Protein AF-A0A9X4BI42-F1 (afdb_monomer)

Solvent-accessible surface area (backbone atoms only — not comparable to full-atom values): 5250 Å² total; per-residue (Å²): 133,80,81,80,79,55,70,67,60,49,31,60,71,63,76,67,52,74,92,81,90,79,80,73,102,63,85,81,56,66,71,58,53,51,53,51,46,65,59,57,70,69,54,91,46,78,91,70,62,65,81,81,81,87,80,91,76,80,49,72,69,50,44,61,70,47,49,85,80,49,58,81,93,74,108

Structure (mmCIF, N/CA/C/O backbone):
data_AF-A0A9X4BI42-F1
#
_entry.id   AF-A0A9X4BI42-F1
#
loop_
_atom_site.group_PDB
_atom_site.id
_atom_site.type_symbol
_atom_site.label_atom_id
_atom_site.label_alt_id
_atom_site.label_comp_id
_atom_site.label_asym_id
_atom_site.label_entity_id
_atom_site.label_seq_id
_atom_site.pdbx_PDB_ins_code
_atom_site.Cartn_x
_atom_site.Cartn_y
_atom_site.Cartn_z
_atom_site.occupancy
_atom_site.B_iso_or_equiv
_atom_site.auth_seq_id
_atom_site.auth_comp_id
_atom_site.auth_asym_id
_atom_site.auth_atom_id
_atom_site.pdbx_PDB_model_num
ATOM 1 N N . MET A 1 1 ? 19.874 -8.538 -19.044 1.00 65.81 1 MET A N 1
ATOM 2 C CA . MET A 1 1 ? 18.550 -7.949 -19.335 1.00 65.81 1 MET A CA 1
ATOM 3 C C . MET A 1 1 ? 17.503 -8.993 -19.006 1.00 65.81 1 MET A C 1
ATOM 5 O O . MET A 1 1 ? 17.682 -10.132 -19.417 1.00 65.81 1 MET A O 1
ATOM 9 N N . HIS A 1 2 ? 16.486 -8.644 -18.221 1.00 84.81 2 HIS A N 1
ATOM 10 C CA . HIS A 1 2 ? 15.362 -9.546 -17.968 1.00 84.81 2 HIS A CA 1
ATOM 11 C C . HIS A 1 2 ? 14.405 -9.515 -19.160 1.00 84.81 2 HIS A C 1
ATOM 13 O O . HIS A 1 2 ? 14.299 -8.489 -19.834 1.00 84.81 2 HIS A O 1
ATOM 19 N N . ALA A 1 3 ? 13.735 -10.636 -19.426 1.00 91.62 3 ALA A N 1
ATOM 20 C CA . ALA A 1 3 ? 12.642 -10.650 -20.386 1.00 91.62 3 ALA A CA 1
ATOM 21 C C . ALA A 1 3 ? 11.542 -9.671 -19.924 1.00 91.62 3 ALA A C 1
ATOM 23 O O . ALA A 1 3 ? 11.313 -9.562 -18.714 1.00 91.62 3 ALA A O 1
ATOM 24 N N . PRO A 1 4 ? 10.876 -8.955 -20.849 1.00 92.69 4 PRO A N 1
ATOM 25 C CA . PRO A 1 4 ? 9.701 -8.164 -20.510 1.00 92.69 4 PRO A CA 1
ATOM 26 C C . PRO A 1 4 ? 8.648 -9.028 -19.811 1.00 92.69 4 PRO A C 1
ATOM 28 O O . PRO A 1 4 ? 8.468 -10.193 -20.168 1.00 92.69 4 PRO A O 1
ATOM 31 N N . ILE A 1 5 ? 7.947 -8.449 -18.836 1.00 94.38 5 ILE A N 1
ATOM 32 C CA . ILE A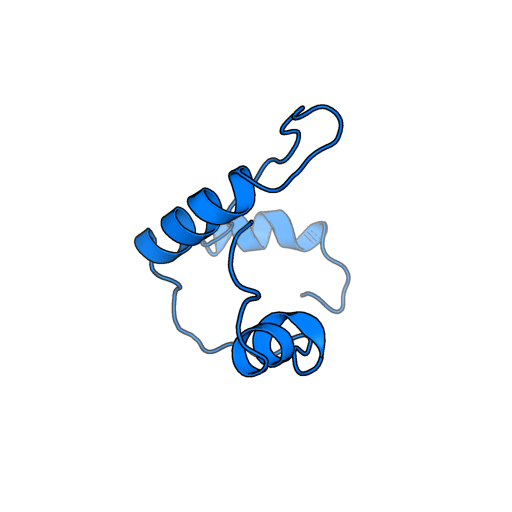 1 5 ? 6.742 -9.073 -18.284 1.00 94.38 5 ILE A CA 1
ATOM 33 C C . ILE A 1 5 ? 5.659 -9.138 -19.366 1.00 94.38 5 ILE A C 1
ATOM 35 O O . ILE A 1 5 ? 5.633 -8.306 -20.277 1.00 94.38 5 ILE A O 1
ATOM 39 N N . ASP A 1 6 ? 4.795 -10.147 -19.296 1.00 96.50 6 ASP A N 1
ATOM 40 C CA . ASP A 1 6 ? 3.788 -10.381 -20.325 1.00 96.50 6 ASP A CA 1
ATOM 41 C C . ASP A 1 6 ? 2.725 -9.266 -20.375 1.00 96.50 6 ASP A C 1
ATOM 43 O O . ASP A 1 6 ? 2.532 -8.486 -19.435 1.00 96.50 6 ASP A O 1
ATOM 47 N N . SER A 1 7 ? 2.025 -9.176 -21.508 1.00 96.12 7 SER A N 1
ATOM 48 C CA . SER A 1 7 ? 1.017 -8.140 -21.743 1.00 96.12 7 SER A CA 1
ATOM 49 C C . SER A 1 7 ? -0.172 -8.224 -20.786 1.00 96.12 7 SER A C 1
ATOM 51 O O . SER A 1 7 ? -0.744 -7.186 -20.461 1.00 96.12 7 SER A O 1
ATOM 53 N N . THR A 1 8 ? -0.526 -9.415 -20.299 1.00 97.31 8 THR A N 1
ATOM 54 C CA . THR A 1 8 ? -1.621 -9.600 -19.337 1.00 97.31 8 THR A CA 1
ATOM 55 C C . THR A 1 8 ? -1.252 -9.001 -17.984 1.00 97.31 8 THR A C 1
ATOM 57 O O . THR A 1 8 ? -2.060 -8.293 -17.378 1.00 97.31 8 THR A O 1
ATOM 60 N N . ALA A 1 9 ? -0.015 -9.209 -17.526 1.00 96.44 9 ALA A N 1
ATOM 61 C CA . ALA A 1 9 ? 0.503 -8.572 -16.320 1.00 96.44 9 ALA A CA 1
ATOM 62 C C . ALA A 1 9 ? 0.519 -7.039 -16.452 1.00 96.44 9 ALA A C 1
ATOM 64 O O . ALA A 1 9 ? 0.068 -6.332 -15.549 1.00 96.44 9 ALA A O 1
ATOM 65 N N . LEU A 1 10 ? 0.966 -6.515 -17.598 1.00 96.56 10 LEU A N 1
ATOM 66 C CA . LEU A 1 10 ? 0.942 -5.073 -17.872 1.00 96.56 10 LEU A CA 1
ATOM 67 C C . LEU A 1 10 ? -0.481 -4.502 -17.875 1.00 96.56 10 LEU A C 1
ATOM 69 O O . LEU A 1 10 ? -0.713 -3.435 -17.301 1.00 96.56 10 LEU A O 1
ATOM 73 N N . ALA A 1 11 ? -1.435 -5.215 -18.475 1.00 97.25 11 ALA A N 1
ATOM 74 C CA . ALA A 1 11 ? -2.830 -4.799 -18.507 1.00 97.25 11 ALA A CA 1
ATOM 75 C C . ALA A 1 11 ? -3.439 -4.753 -17.102 1.00 97.25 11 ALA A C 1
ATOM 77 O O . ALA A 1 11 ? -4.025 -3.738 -16.717 1.00 97.25 11 ALA A O 1
ATOM 78 N N . THR A 1 12 ? -3.197 -5.805 -16.315 1.00 96.25 12 THR A N 1
ATOM 79 C CA . THR A 1 12 ? -3.658 -5.935 -14.926 1.00 96.25 12 THR A CA 1
ATOM 80 C C . THR A 1 12 ? -3.143 -4.798 -14.045 1.00 96.25 12 THR A C 1
ATOM 82 O O . THR A 1 12 ? -3.882 -4.285 -13.208 1.00 96.25 12 THR A O 1
ATOM 85 N N . LEU A 1 13 ? -1.882 -4.396 -14.222 1.00 93.56 13 LEU A N 1
ATOM 86 C CA . LEU A 1 13 ? -1.251 -3.377 -13.384 1.00 93.56 13 LEU A CA 1
ATOM 87 C C . LEU A 1 13 ? -1.560 -1.941 -13.828 1.00 93.56 13 LEU A C 1
ATOM 89 O O . LEU A 1 13 ? -1.672 -1.070 -12.967 1.00 93.56 13 LEU A O 1
ATOM 93 N N . PHE A 1 14 ? -1.676 -1.672 -15.137 1.00 94.56 14 PHE A N 1
ATOM 94 C CA . PHE A 1 14 ? -1.620 -0.293 -15.644 1.00 94.56 14 PHE A CA 1
ATOM 95 C C . PHE A 1 14 ? -2.776 0.139 -16.551 1.00 94.56 14 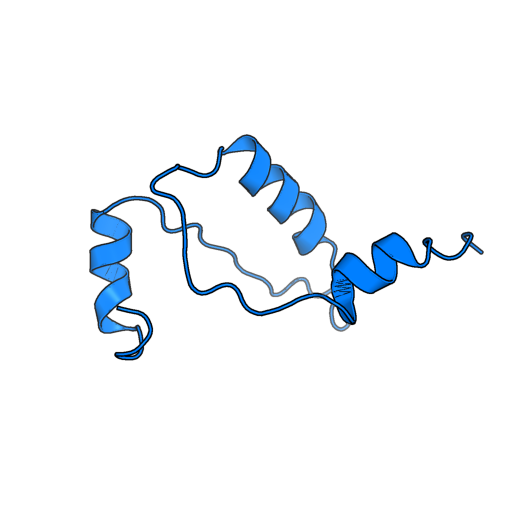PHE A C 1
ATOM 97 O O . PHE A 1 14 ? -3.316 1.222 -16.336 1.00 94.56 14 PHE A O 1
ATOM 104 N N . SER A 1 15 ? -3.159 -0.632 -17.575 1.00 96.00 15 SER A N 1
ATOM 105 C CA . SER A 1 15 ? -4.151 -0.152 -18.561 1.00 96.00 15 SER A CA 1
ATOM 106 C C . SER A 1 15 ? -5.595 -0.504 -18.198 1.00 96.00 15 SER A C 1
ATOM 108 O O . SER A 1 15 ? -6.515 0.288 -18.433 1.00 96.00 15 SER A O 1
ATOM 110 N N . GLU A 1 16 ? -5.812 -1.672 -17.598 1.00 97.38 16 GLU A N 1
ATOM 111 C CA . GLU A 1 16 ? -7.141 -2.162 -17.215 1.00 97.38 16 GLU A CA 1
ATOM 112 C C . GLU A 1 16 ? -7.447 -1.960 -15.730 1.00 97.38 16 GLU A C 1
ATOM 114 O O . GLU A 1 16 ? -8.613 -1.994 -15.342 1.00 97.38 16 GLU A O 1
ATOM 119 N N . ALA A 1 17 ? -6.437 -1.653 -14.911 1.00 96.19 17 ALA A N 1
ATOM 120 C CA . ALA A 1 17 ? -6.630 -1.309 -13.508 1.00 96.19 17 ALA A CA 1
ATOM 121 C C . ALA A 1 17 ? -7.624 -0.140 -13.343 1.00 96.19 17 ALA A C 1
ATOM 123 O O . ALA A 1 17 ? -7.570 0.868 -14.058 1.00 96.19 17 ALA A O 1
ATOM 124 N N . ARG A 1 18 ? -8.553 -0.266 -12.389 1.00 95.56 18 ARG A N 1
ATOM 125 C CA . ARG A 1 18 ? -9.535 0.768 -12.020 1.00 95.56 18 ARG A CA 1
ATOM 126 C C . ARG A 1 18 ? -9.552 0.955 -10.507 1.00 95.56 18 ARG A C 1
ATOM 128 O O . ARG A 1 18 ? -9.298 0.020 -9.753 1.00 95.56 18 ARG A O 1
ATOM 135 N N . THR A 1 19 ? -9.877 2.164 -10.058 1.00 93.38 19 THR A N 1
ATOM 136 C CA . THR A 1 19 ? -10.072 2.447 -8.632 1.00 93.38 19 THR A CA 1
ATOM 137 C C . THR A 1 19 ? -11.288 1.679 -8.112 1.00 93.38 19 THR A C 1
ATOM 139 O O . THR A 1 19 ? -12.409 1.916 -8.558 1.00 93.38 19 THR A O 1
ATOM 142 N N . HIS A 1 20 ? -11.073 0.775 -7.156 1.00 90.88 20 HIS A N 1
ATOM 143 C CA . HIS A 1 20 ? -12.147 0.060 -6.467 1.00 90.88 20 HIS A CA 1
ATOM 144 C C . HIS A 1 20 ? -12.751 0.916 -5.346 1.00 90.88 20 HIS A C 1
ATOM 146 O O . HIS A 1 20 ? -12.022 1.477 -4.530 1.00 90.88 20 HIS A O 1
ATOM 152 N N . SER A 1 21 ? -14.084 0.979 -5.286 1.00 90.38 21 SER A N 1
ATOM 153 C CA . SER A 1 21 ? -14.840 1.723 -4.264 1.00 90.38 21 SER A CA 1
ATOM 154 C C . SER A 1 21 ? -15.771 0.855 -3.407 1.00 90.38 21 SER A C 1
ATOM 156 O O . SER A 1 21 ? -16.315 1.345 -2.423 1.00 90.38 21 SER A O 1
ATOM 158 N N . ALA A 1 22 ? -15.945 -0.427 -3.743 1.00 90.81 22 ALA A N 1
ATOM 159 C CA . ALA A 1 22 ? -16.795 -1.367 -3.013 1.00 90.81 22 ALA A CA 1
ATOM 160 C C . ALA A 1 22 ? -15.977 -2.564 -2.511 1.00 90.81 22 ALA A C 1
ATOM 162 O O . ALA A 1 22 ? -15.139 -3.096 -3.242 1.00 90.81 22 ALA A O 1
ATOM 163 N N . TRP A 1 23 ? -16.246 -2.991 -1.275 1.00 91.69 23 TRP A N 1
ATOM 164 C CA . TRP A 1 23 ? -15.495 -4.036 -0.578 1.00 91.69 23 TRP A CA 1
ATOM 165 C C . TRP A 1 23 ? -16.438 -5.077 0.020 1.00 91.69 23 TRP A C 1
ATOM 167 O O . TRP A 1 23 ? -17.542 -4.754 0.453 1.00 91.69 23 TRP A O 1
ATOM 177 N N . LEU A 1 24 ? -15.988 -6.329 0.052 1.00 95.81 24 LEU A N 1
ATOM 178 C CA . LEU A 1 24 ? -16.673 -7.394 0.780 1.00 95.81 24 LEU A CA 1
ATOM 179 C C . LEU A 1 24 ? -16.455 -7.215 2.286 1.00 95.81 24 LEU A C 1
ATOM 181 O O . LEU A 1 24 ? -15.396 -6.742 2.702 1.00 95.81 24 LEU A O 1
ATOM 185 N N . ASP A 1 25 ? -17.403 -7.686 3.098 1.00 94.31 25 ASP A N 1
ATOM 186 C CA . ASP A 1 25 ? -17.226 -7.807 4.550 1.00 94.31 25 ASP A CA 1
ATOM 187 C C . ASP 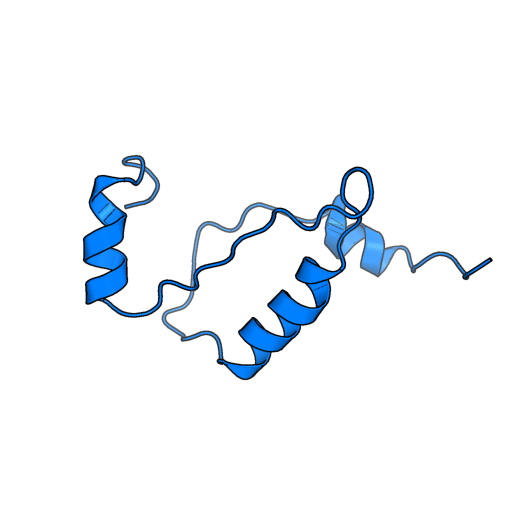A 1 25 ? -16.333 -9.014 4.888 1.00 94.31 25 AS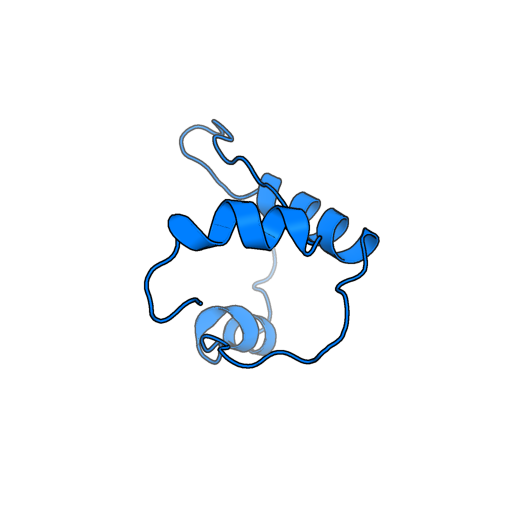P A C 1
ATOM 189 O O . ASP A 1 25 ? -16.753 -10.032 5.437 1.00 94.31 25 ASP A O 1
ATOM 193 N N . LYS A 1 26 ? -15.081 -8.945 4.428 1.00 95.38 26 LYS A N 1
ATOM 194 C CA . LYS A 1 26 ? -14.068 -9.980 4.606 1.00 95.38 26 LYS A CA 1
ATOM 195 C C . LYS A 1 26 ? -12.740 -9.333 4.962 1.00 95.38 26 LYS A C 1
ATOM 197 O O . LYS A 1 26 ? -12.220 -8.497 4.225 1.00 95.38 26 LYS A O 1
ATOM 202 N N . ALA A 1 27 ? -12.162 -9.775 6.073 1.00 94.38 27 ALA A N 1
ATOM 203 C CA . ALA A 1 27 ? -10.838 -9.337 6.482 1.00 94.38 27 ALA A CA 1
ATOM 204 C C . ALA A 1 27 ? -9.757 -9.804 5.491 1.00 94.38 27 ALA A C 1
ATOM 206 O O . ALA A 1 27 ? -9.790 -10.929 4.982 1.00 94.38 27 ALA A O 1
ATOM 207 N N . VAL A 1 28 ? -8.767 -8.939 5.261 1.00 95.44 28 VAL A N 1
ATOM 208 C CA . VAL A 1 28 ? -7.542 -9.290 4.536 1.00 95.44 28 VAL A CA 1
ATOM 209 C C . VAL A 1 28 ? -6.604 -10.031 5.499 1.00 95.44 28 VAL A C 1
ATOM 211 O O . VAL A 1 28 ? -6.317 -9.481 6.566 1.00 95.44 28 VAL A O 1
ATOM 214 N N . PRO A 1 29 ? -6.123 -11.243 5.158 1.00 96.81 29 PRO A N 1
ATOM 215 C CA . PRO A 1 29 ? -5.210 -11.995 6.017 1.00 96.81 29 PRO A CA 1
ATOM 216 C C . PRO A 1 29 ? -3.886 -11.265 6.265 1.00 96.81 29 PRO A C 1
ATOM 218 O O . PRO A 1 29 ? -3.332 -10.654 5.352 1.00 96.81 29 PRO A O 1
ATOM 221 N N . ASP A 1 30 ? -3.337 -11.404 7.472 1.00 95.94 30 ASP A N 1
ATOM 222 C CA . ASP A 1 30 ? -2.075 -10.779 7.896 1.00 95.94 30 ASP A CA 1
ATOM 223 C C . ASP A 1 30 ? -0.914 -11.141 6.966 1.00 95.94 30 ASP A C 1
ATOM 225 O O . ASP A 1 30 ? -0.229 -10.250 6.470 1.00 95.94 30 ASP A O 1
ATOM 229 N N . ALA A 1 31 ? -0.781 -12.424 6.617 1.00 97.81 31 ALA A N 1
ATOM 230 C CA . ALA A 1 31 ? 0.257 -12.904 5.704 1.00 97.81 31 ALA A CA 1
ATOM 231 C C . ALA A 1 31 ? 0.227 -12.203 4.333 1.00 97.81 31 ALA A C 1
ATOM 233 O O . ALA A 1 31 ? 1.272 -11.965 3.731 1.00 97.81 31 ALA A O 1
ATOM 234 N N . LEU A 1 32 ? -0.961 -11.829 3.839 1.00 97.25 32 LEU A N 1
ATOM 235 C CA . LEU A 1 32 ? -1.081 -11.115 2.568 1.00 97.25 32 LEU A CA 1
ATOM 236 C C . LEU A 1 32 ? -0.648 -9.647 2.699 1.00 97.25 32 LEU A C 1
ATOM 238 O O . LEU A 1 32 ? -0.048 -9.099 1.777 1.00 97.25 32 LEU A O 1
ATOM 242 N N . LEU A 1 33 ? -0.926 -9.010 3.840 1.00 96.44 33 LEU A N 1
ATOM 243 C CA . LEU A 1 33 ? -0.470 -7.644 4.120 1.00 96.44 33 LEU A CA 1
ATOM 244 C C . LEU A 1 33 ? 1.051 -7.584 4.286 1.00 96.44 33 LEU A C 1
ATOM 246 O O . LEU A 1 33 ? 1.684 -6.658 3.781 1.00 96.44 33 LEU A O 1
ATOM 250 N N . GLU A 1 34 ? 1.635 -8.580 4.952 1.00 96.56 34 GLU A N 1
ATOM 251 C CA . GLU A 1 34 ? 3.085 -8.737 5.073 1.00 96.56 34 GLU A CA 1
ATOM 252 C C . GLU A 1 34 ? 3.726 -8.923 3.698 1.00 96.56 34 GLU A C 1
ATOM 254 O O . GLU A 1 34 ? 4.629 -8.171 3.341 1.00 96.56 34 GLU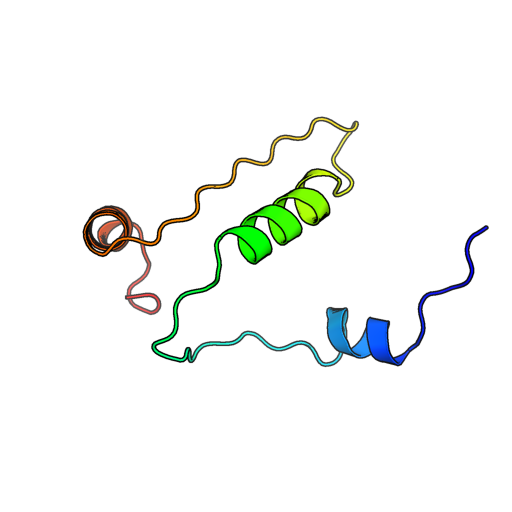 A O 1
ATOM 259 N N . GLN A 1 35 ? 3.201 -9.838 2.877 1.00 97.62 35 GLN A N 1
ATOM 260 C CA . GLN A 1 35 ? 3.685 -10.041 1.512 1.00 97.62 35 GLN A CA 1
ATOM 261 C C . GLN A 1 35 ? 3.594 -8.757 0.669 1.00 97.62 35 GLN A C 1
ATOM 263 O O . GLN A 1 35 ? 4.534 -8.412 -0.049 1.00 97.62 35 GLN A O 1
ATOM 268 N N . LEU A 1 36 ? 2.487 -8.016 0.770 1.00 96.06 36 LEU A N 1
ATOM 269 C CA . LEU A 1 36 ? 2.334 -6.728 0.095 1.00 96.06 36 LEU A CA 1
ATOM 270 C C . LEU A 1 36 ? 3.413 -5.732 0.539 1.00 96.06 36 LEU A C 1
ATOM 272 O O . LEU A 1 36 ? 4.029 -5.075 -0.302 1.00 96.06 36 LEU A O 1
ATOM 276 N N . TYR A 1 37 ? 3.652 -5.621 1.846 1.00 96.31 37 TYR A N 1
ATOM 277 C CA . TYR A 1 37 ? 4.684 -4.739 2.382 1.00 96.31 37 TYR A CA 1
ATOM 278 C C . TYR A 1 37 ? 6.083 -5.136 1.898 1.00 96.31 37 TYR A C 1
ATOM 280 O O . TYR A 1 37 ? 6.843 -4.265 1.475 1.00 96.31 37 TYR A O 1
ATOM 288 N N . GLU A 1 38 ? 6.403 -6.431 1.883 1.00 95.88 38 GLU A N 1
ATOM 289 C CA . GLU A 1 38 ? 7.679 -6.952 1.386 1.00 95.88 38 GLU A CA 1
ATOM 290 C C . GLU A 1 38 ? 7.949 -6.562 -0.071 1.00 95.88 38 GLU A C 1
ATOM 292 O O . GLU A 1 38 ? 9.074 -6.204 -0.421 1.00 95.88 38 GLU A O 1
ATOM 297 N N . HIS A 1 39 ? 6.916 -6.553 -0.914 1.00 93.94 39 HIS A N 1
ATOM 298 C CA . HIS A 1 39 ? 7.045 -6.095 -2.295 1.00 93.94 39 HIS A CA 1
ATOM 299 C C . HIS A 1 39 ? 7.169 -4.568 -2.398 1.00 93.94 39 HIS A C 1
ATOM 301 O O . HIS A 1 39 ? 8.046 -4.064 -3.099 1.00 93.94 39 HIS A O 1
ATOM 307 N N . VAL A 1 40 ? 6.323 -3.813 -1.692 1.00 93.88 40 VAL A N 1
ATOM 308 C CA . VAL A 1 40 ? 6.263 -2.346 -1.822 1.00 93.88 40 VAL A CA 1
ATOM 309 C C . VAL A 1 40 ? 7.473 -1.654 -1.192 1.00 93.88 40 VAL A C 1
ATOM 311 O O . VAL A 1 40 ? 7.948 -0.650 -1.726 1.00 93.88 40 VAL A O 1
ATOM 314 N N . ARG A 1 41 ? 8.018 -2.178 -0.086 1.00 93.38 41 ARG A N 1
ATOM 315 C CA . ARG A 1 41 ? 9.168 -1.572 0.613 1.00 93.38 41 ARG A CA 1
ATOM 316 C C . ARG A 1 41 ? 10.443 -1.527 -0.234 1.00 93.38 41 ARG A C 1
ATOM 318 O O . ARG A 1 41 ? 11.333 -0.739 0.067 1.00 93.38 41 ARG A O 1
ATOM 325 N N . LEU A 1 42 ? 10.524 -2.365 -1.269 1.00 91.31 42 LEU A N 1
ATOM 326 C CA . LEU A 1 42 ? 11.643 -2.442 -2.211 1.00 91.31 42 LEU A CA 1
ATOM 327 C C . LEU A 1 42 ? 11.424 -1.588 -3.470 1.00 91.31 42 LEU A C 1
ATOM 329 O O . LEU A 1 42 ? 12.239 -1.634 -4.391 1.00 91.31 42 LEU A O 1
ATOM 333 N N . GLY A 1 43 ? 10.335 -0.815 -3.527 1.00 92.06 43 GLY A N 1
ATOM 334 C CA . GLY A 1 43 ? 10.080 0.105 -4.627 1.00 92.06 43 GLY A CA 1
ATOM 335 C C . GLY A 1 43 ? 11.230 1.108 -4.806 1.00 92.06 43 GLY A C 1
ATOM 336 O O . GLY A 1 43 ? 11.819 1.557 -3.816 1.00 92.06 43 GLY A O 1
ATOM 337 N N . PRO A 1 44 ? 11.570 1.485 -6.053 1.00 94.25 44 PRO A N 1
ATOM 338 C CA . PRO A 1 44 ? 12.642 2.435 -6.308 1.00 94.25 44 PRO A CA 1
ATOM 339 C C . PRO A 1 44 ? 12.301 3.788 -5.678 1.00 94.25 44 PRO A C 1
ATOM 341 O O . PRO A 1 44 ? 11.210 4.326 -5.867 1.00 94.25 44 PRO A O 1
ATOM 344 N N . THR A 1 45 ? 13.243 4.353 -4.928 1.00 95.81 45 THR A N 1
ATOM 345 C CA . THR A 1 45 ? 13.089 5.661 -4.279 1.00 95.81 45 THR 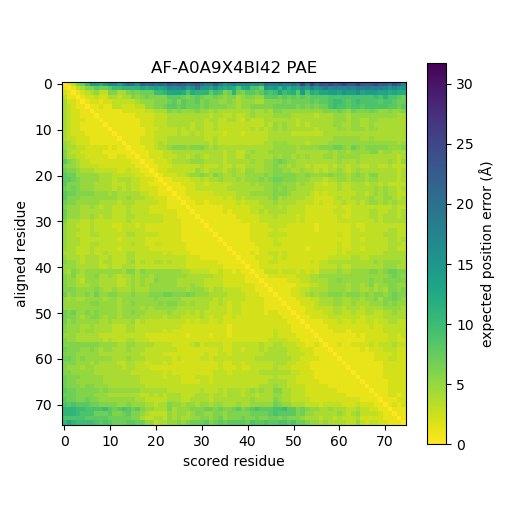A CA 1
ATOM 346 C C . THR A 1 45 ? 14.277 6.549 -4.607 1.00 95.81 45 THR A C 1
ATOM 348 O O . THR A 1 45 ? 15.346 6.061 -4.979 1.00 95.81 45 THR A O 1
ATOM 351 N N . ALA A 1 46 ? 14.100 7.868 -4.483 1.00 96.38 46 ALA A N 1
ATOM 352 C CA . ALA A 1 46 ? 15.185 8.812 -4.711 1.00 96.38 46 ALA A CA 1
ATOM 353 C C . ALA A 1 46 ? 16.382 8.438 -3.830 1.00 96.38 46 ALA A C 1
ATOM 355 O O . ALA A 1 46 ? 16.264 8.390 -2.602 1.00 96.38 46 ALA A O 1
ATOM 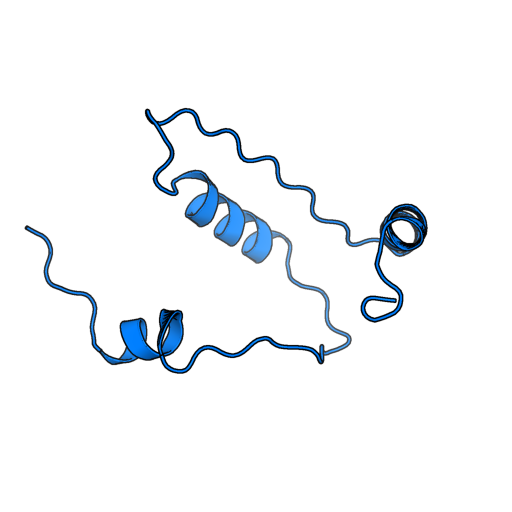356 N N . VAL A 1 47 ? 17.509 8.137 -4.478 1.00 96.19 47 VAL A N 1
ATOM 357 C CA . VAL A 1 47 ? 18.768 7.747 -3.824 1.00 96.19 47 VAL A CA 1
ATOM 358 C C . VAL A 1 47 ? 18.593 6.565 -2.847 1.00 96.19 47 VAL A C 1
ATOM 360 O O . VAL A 1 47 ? 19.286 6.483 -1.841 1.00 96.19 47 VAL A O 1
ATOM 363 N N . ASN A 1 48 ? 17.643 5.655 -3.105 1.00 94.81 48 ASN A N 1
ATOM 364 C CA . ASN A 1 48 ? 17.305 4.533 -2.214 1.00 94.81 48 ASN A CA 1
ATOM 365 C C . ASN A 1 48 ? 17.018 4.952 -0.754 1.00 94.81 48 ASN A C 1
ATOM 367 O O . ASN A 1 48 ? 17.324 4.222 0.186 1.00 94.81 48 ASN A O 1
ATOM 371 N N . SER A 1 49 ? 16.446 6.141 -0.548 1.00 95.88 49 SER A N 1
ATOM 372 C CA . SER A 1 49 ? 16.203 6.709 0.788 1.00 95.88 49 SER A CA 1
ATOM 373 C C . SER A 1 49 ? 15.110 6.004 1.60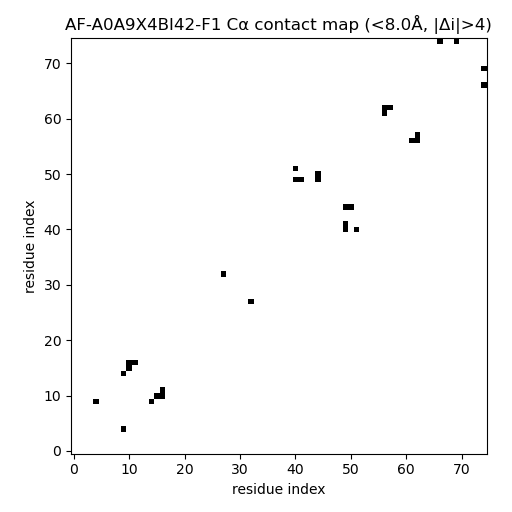1 1.00 95.88 49 SER A C 1
ATOM 375 O O . SER A 1 49 ? 15.022 6.221 2.809 1.00 95.88 49 SER A O 1
ATOM 377 N N . CYS A 1 50 ? 14.271 5.175 0.973 1.00 94.38 50 CYS A N 1
ATOM 378 C CA . CYS A 1 50 ? 13.225 4.382 1.633 1.00 94.38 50 CYS A CA 1
ATOM 379 C C . CYS A 1 50 ? 12.351 5.181 2.641 1.00 94.38 50 CYS A C 1
ATOM 381 O O . CYS A 1 50 ? 12.195 4.778 3.803 1.00 94.38 50 CYS A O 1
ATOM 383 N N . PRO A 1 51 ? 11.747 6.321 2.239 1.00 95.38 51 PRO A N 1
ATOM 384 C CA . PRO A 1 51 ? 11.027 7.192 3.168 1.00 95.38 51 PRO A CA 1
ATOM 385 C C . PRO A 1 51 ? 9.645 6.655 3.572 1.00 95.38 51 PRO A C 1
ATOM 387 O O . PRO A 1 51 ? 9.056 7.154 4.529 1.00 95.38 51 PRO A O 1
ATOM 390 N N . GLY A 1 52 ? 9.115 5.647 2.870 1.00 94.25 52 GLY A N 1
ATOM 391 C CA . GLY A 1 52 ? 7.772 5.115 3.100 1.00 94.25 52 GLY A CA 1
ATOM 392 C C . GLY A 1 52 ? 7.551 4.644 4.541 1.00 94.25 52 GLY A C 1
ATOM 393 O O . GLY A 1 52 ? 8.399 3.977 5.138 1.00 94.25 52 GLY A O 1
ATOM 394 N N . ARG A 1 53 ? 6.395 4.992 5.107 1.00 95.31 53 ARG A N 1
ATOM 395 C CA . ARG A 1 53 ? 5.903 4.495 6.397 1.00 95.31 53 ARG A CA 1
ATOM 396 C C . ARG A 1 53 ? 4.486 3.990 6.180 1.00 95.31 53 ARG A C 1
ATOM 398 O O . ARG A 1 53 ? 3.664 4.702 5.613 1.00 95.31 53 ARG A O 1
ATOM 405 N N . PHE A 1 54 ? 4.220 2.764 6.610 1.00 94.88 54 PHE A N 1
ATOM 406 C CA . PHE A 1 54 ? 2.960 2.076 6.351 1.00 94.88 54 PHE A CA 1
ATOM 407 C C . PHE A 1 54 ? 2.303 1.724 7.680 1.00 94.88 54 PHE A C 1
ATOM 409 O O . PHE A 1 54 ? 2.960 1.206 8.581 1.00 94.88 54 PHE A O 1
ATOM 416 N N . VAL A 1 55 ? 1.009 2.018 7.800 1.00 95.62 55 VAL A N 1
ATOM 417 C CA . VAL A 1 55 ? 0.192 1.673 8.966 1.00 95.62 55 VAL A CA 1
ATOM 418 C C . VAL A 1 55 ? -1.079 1.003 8.463 1.00 95.62 55 VAL A C 1
ATOM 420 O O . VAL A 1 55 ? -1.873 1.622 7.758 1.00 95.62 55 VAL A O 1
ATOM 423 N N . PHE A 1 56 ? -1.285 -0.260 8.832 1.00 96.06 56 PHE A N 1
ATOM 424 C CA . PHE A 1 56 ? -2.500 -0.999 8.495 1.00 96.06 56 PHE A CA 1
ATOM 425 C C . PHE A 1 56 ? -3.562 -0.792 9.584 1.00 96.06 56 PHE A C 1
ATOM 427 O O . PHE A 1 56 ? -3.503 -1.399 10.653 1.00 96.06 56 PHE A O 1
ATOM 434 N N . VAL A 1 57 ? -4.551 0.066 9.318 1.00 96.00 57 VAL A N 1
ATOM 435 C CA . VAL A 1 57 ? -5.656 0.357 10.248 1.00 96.00 57 VAL A CA 1
ATOM 436 C C . VAL A 1 57 ? -6.804 -0.629 10.025 1.00 96.00 57 VAL A C 1
ATOM 438 O O . VAL A 1 57 ? -7.542 -0.525 9.047 1.00 96.00 57 VAL A O 1
ATOM 441 N N . ARG A 1 58 ? -6.950 -1.610 10.925 1.00 94.19 58 ARG A N 1
ATOM 442 C CA . ARG A 1 58 ? -7.868 -2.750 10.724 1.00 94.19 58 ARG A CA 1
ATOM 443 C C . ARG A 1 58 ? -8.985 -2.859 11.752 1.00 94.19 58 ARG A C 1
ATOM 445 O O . ARG A 1 58 ? -10.045 -3.383 11.424 1.00 94.19 58 ARG A O 1
ATOM 452 N N . THR A 1 59 ? -8.767 -2.360 12.964 1.00 94.94 59 THR A N 1
ATOM 453 C CA . THR A 1 59 ? -9.759 -2.465 14.038 1.00 94.94 59 THR A CA 1
ATOM 454 C C . THR A 1 59 ? -10.814 -1.361 13.939 1.00 94.94 59 THR A C 1
ATOM 456 O O . THR A 1 59 ? -10.522 -0.287 13.394 1.00 94.94 59 THR A O 1
ATOM 459 N N . PRO A 1 60 ? -12.029 -1.586 14.469 1.00 95.31 60 PRO A N 1
ATOM 460 C CA . PRO A 1 60 ? -13.055 -0.549 14.555 1.00 95.31 60 PRO A CA 1
ATOM 461 C C . PRO A 1 60 ? -12.559 0.715 15.266 1.00 95.31 60 PRO A C 1
ATOM 463 O O . PRO A 1 60 ? -12.776 1.820 14.778 1.00 95.31 60 PRO A O 1
ATOM 466 N N . GLU A 1 61 ? -11.814 0.566 16.361 1.00 97.88 61 GLU A N 1
ATOM 467 C CA . GLU A 1 61 ? -11.289 1.682 17.155 1.00 97.88 61 GLU A CA 1
ATOM 468 C C . GLU A 1 61 ? -10.250 2.481 16.361 1.00 97.88 61 GLU A C 1
ATOM 470 O O . GLU A 1 61 ? -10.244 3.713 16.382 1.00 97.88 61 GLU A O 1
ATOM 475 N N . GLY A 1 62 ? -9.386 1.78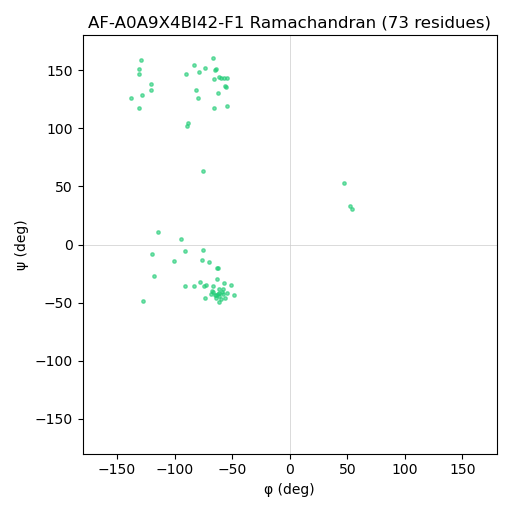9 15.611 1.00 97.44 62 GLY A N 1
ATOM 476 C CA . GLY A 1 62 ? -8.405 2.422 14.737 1.00 97.44 62 GLY A CA 1
ATOM 477 C C . GLY A 1 62 ? -9.070 3.200 13.601 1.00 97.44 62 GLY A C 1
ATOM 478 O O . GLY A 1 62 ? -8.680 4.334 13.322 1.00 97.44 62 GLY A O 1
ATOM 479 N N . LYS A 1 63 ? -10.105 2.621 12.978 1.00 95.56 63 LYS A N 1
ATOM 480 C CA . LYS A 1 63 ? -10.892 3.292 11.933 1.00 95.56 63 LYS A CA 1
ATOM 481 C C . LYS A 1 63 ? -11.628 4.511 12.488 1.00 95.56 63 LYS A C 1
ATOM 483 O O . LYS A 1 63 ? -11.566 5.571 11.876 1.00 95.56 63 LYS A O 1
ATOM 488 N N . ALA A 1 64 ? -12.235 4.399 13.670 1.00 97.19 64 ALA A N 1
ATOM 489 C CA . ALA A 1 64 ? -12.891 5.517 14.346 1.00 97.19 64 ALA A CA 1
ATOM 490 C C . ALA A 1 64 ? -11.907 6.654 14.669 1.00 97.19 64 ALA A C 1
ATOM 492 O O . ALA A 1 64 ? -12.241 7.823 14.496 1.00 97.19 64 ALA A O 1
ATOM 493 N N . LYS A 1 65 ? -10.672 6.327 15.070 1.00 97.81 65 LYS A N 1
ATOM 494 C CA . LYS A 1 65 ? -9.609 7.318 15.290 1.00 97.81 65 LYS A CA 1
ATOM 495 C C . LYS A 1 65 ? -9.169 8.012 13.997 1.00 97.81 65 LYS A C 1
ATOM 497 O O . LYS A 1 65 ? -8.830 9.190 14.038 1.00 97.81 65 LYS A O 1
ATOM 502 N N . LEU A 1 66 ? -9.147 7.294 12.871 1.00 97.00 66 LEU A N 1
ATOM 503 C CA . LEU A 1 66 ? -8.753 7.837 11.567 1.00 97.00 66 LEU A CA 1
ATOM 504 C C . LEU A 1 66 ? -9.863 8.673 10.910 1.00 97.00 66 LEU A C 1
ATOM 506 O O . LEU A 1 66 ? -9.557 9.641 10.218 1.00 97.00 66 LEU A O 1
ATOM 510 N N . ALA A 1 67 ? -11.132 8.322 11.134 1.00 97.00 67 ALA A N 1
ATOM 511 C CA . ALA A 1 67 ? -12.294 8.909 10.465 1.00 97.00 67 ALA A CA 1
ATOM 512 C C . ALA A 1 67 ? -12.316 10.456 10.423 1.00 97.00 67 ALA A C 1
ATOM 514 O O . ALA A 1 67 ? -12.565 10.997 9.347 1.00 97.00 67 ALA A O 1
ATOM 515 N N . PRO A 1 68 ? -11.982 11.206 11.497 1.00 97.31 68 PRO A N 1
ATOM 516 C CA . PRO A 1 68 ? -11.989 12.673 11.459 1.00 97.31 68 PRO A CA 1
ATOM 517 C C . PRO A 1 68 ? -10.998 13.291 10.461 1.00 97.31 68 PRO A C 1
ATOM 519 O O . PRO A 1 68 ? -11.146 14.453 10.090 1.00 97.31 68 PRO A O 1
ATOM 522 N N . CYS A 1 69 ? -9.978 12.540 10.039 1.00 96.88 69 CYS A N 1
ATOM 523 C CA . CYS A 1 69 ? -8.970 12.981 9.077 1.00 96.88 69 CYS A CA 1
ATOM 524 C C . CYS A 1 69 ? -9.343 12.656 7.621 1.00 96.88 69 CYS A C 1
ATOM 526 O O . CYS A 1 69 ? -8.607 13.031 6.708 1.00 96.88 69 CYS A O 1
ATOM 528 N N . LEU A 1 70 ? -10.444 11.935 7.392 1.00 95.69 70 LEU A N 1
ATOM 529 C CA . LEU A 1 70 ? -10.883 11.527 6.062 1.00 95.69 70 LEU A CA 1
ATOM 530 C C . LEU A 1 70 ? -11.820 12.572 5.448 1.00 95.69 70 LEU A C 1
ATOM 532 O O . LEU A 1 70 ? -12.615 13.223 6.124 1.00 95.69 70 LEU A O 1
ATOM 536 N N . SER A 1 71 ? -11.756 12.718 4.125 1.00 95.06 71 SER A N 1
ATOM 537 C CA . SER A 1 71 ? -12.760 13.480 3.379 1.00 95.06 71 SER A CA 1
ATOM 538 C C . SER A 1 71 ? -14.133 12.814 3.478 1.00 95.06 71 SER A C 1
ATOM 540 O O . SER A 1 71 ? -14.210 11.589 3.503 1.00 95.06 71 SER A O 1
ATOM 542 N N . LYS A 1 72 ? -15.217 13.596 3.390 1.00 91.81 72 LYS A N 1
ATOM 543 C CA . LYS A 1 72 ? -16.604 13.093 3.482 1.00 91.81 72 LYS A CA 1
ATOM 544 C C . LYS A 1 72 ? -16.928 11.910 2.557 1.00 91.81 72 LYS A C 1
ATOM 546 O O . LYS A 1 72 ? -17.712 11.063 2.947 1.00 91.81 72 LYS A O 1
ATOM 551 N N . GLY A 1 73 ? -16.344 11.850 1.356 1.00 89.19 73 GLY A N 1
ATOM 552 C CA . GLY A 1 73 ? -16.561 10.745 0.408 1.00 89.19 73 GLY A CA 1
ATOM 553 C C . GLY A 1 73 ? -15.843 9.432 0.752 1.00 89.19 73 GLY A C 1
ATOM 554 O O . GLY A 1 73 ? -16.037 8.453 0.045 1.00 89.19 73 GLY A O 1
ATOM 555 N N . ASN A 1 74 ? -15.015 9.421 1.802 1.00 86.62 74 ASN A N 1
ATOM 556 C CA . ASN A 1 74 ? -14.250 8.263 2.280 1.00 86.62 74 ASN A CA 1
ATOM 557 C C . ASN A 1 74 ? -14.709 7.792 3.677 1.00 86.62 74 ASN A C 1
ATOM 559 O O . ASN A 1 74 ? -13.996 7.011 4.310 1.00 86.62 74 ASN A O 1
ATOM 563 N N . LEU A 1 75 ? -15.836 8.317 4.172 1.00 83.81 75 LEU A N 1
ATOM 564 C CA . LEU A 1 75 ? -16.492 7.887 5.410 1.00 83.81 75 LEU A CA 1
ATOM 565 C C . LEU A 1 75 ? -17.572 6.844 5.128 1.00 83.81 75 LEU A C 1
ATOM 567 O O . LEU A 1 75 ? -18.212 6.946 4.058 1.00 83.81 75 LEU A O 1
#

pLDDT: mean 94.38, std 4.32, range [65.81, 97.88]

Mean predicted aligned error: 3.89 Å

InterPro domains:
  IPR000415 Nitroreductase-like [G3DSA:3.40.109.10] (1-75)
  IPR000415 Nitroreductase-like [SSF55469] (12-72)

Foldseek 3Di:
DDDDDDPVVVCCPPVVDDDDDDDDPDDDDPVVVVVVCVVVQPPDDDVNPSPDDDDDQDDPVSCVVCVVVDDPSND

Sequence (75 aa):
MHAPIDSTALATLFSEARTHSAWLDKAVPDALLEQLYEHVRLGPTAVNSCPGRFVFVRTPEGKAKLAPCLSKGNL

Organism: NCBI:txid83655

Secondary structure (DSSP, 8-state):
-PPPPPHHHHIIIIIS--------S-PPPHHHHHHHHHHHTTS--GGG----------SHHHHHHHGGGS-GGG-

Radius of gyration: 16.52 Å; Cα contacts (8 Å, |Δi|>4): 16; chains: 1; bounding box: 36×26×39 Å